Protein AF-A0A7W4DAE4-F1 (afdb_monomer_lite)

Structure (mmCIF, N/CA/C/O backbone):
data_AF-A0A7W4DAE4-F1
#
_entry.id   AF-A0A7W4DAE4-F1
#
loop_
_atom_site.group_PDB
_atom_site.id
_atom_site.type_symbol
_atom_site.label_atom_id
_atom_site.label_alt_id
_atom_site.label_comp_id
_atom_site.label_asym_id
_atom_site.label_entity_id
_atom_site.label_seq_id
_atom_site.pdbx_PDB_ins_code
_atom_site.Cartn_x
_atom_site.Cartn_y
_atom_site.Cartn_z
_atom_site.occupancy
_atom_site.B_iso_or_equiv
_atom_site.auth_seq_id
_atom_site.auth_comp_id
_atom_site.auth_asym_id
_atom_site.auth_atom_id
_atom_site.pdbx_PDB_model_num
ATOM 1 N N . MET A 1 1 ? 36.944 -20.250 -61.551 1.00 47.06 1 MET A N 1
ATOM 2 C CA . MET A 1 1 ? 36.098 -21.279 -60.895 1.00 47.06 1 MET A CA 1
ATOM 3 C C . MET A 1 1 ? 35.314 -20.651 -59.744 1.00 47.06 1 MET A C 1
ATOM 5 O O . MET A 1 1 ? 35.904 -20.304 -58.729 1.00 47.06 1 MET A O 1
ATOM 9 N N . ALA A 1 2 ? 34.005 -20.439 -59.903 1.00 50.53 2 ALA A N 1
ATOM 10 C CA . ALA A 1 2 ? 33.173 -19.799 -58.880 1.00 50.53 2 ALA A CA 1
ATOM 11 C C . ALA A 1 2 ? 32.761 -20.807 -57.788 1.00 50.53 2 ALA A C 1
ATOM 13 O O . ALA A 1 2 ? 32.126 -21.824 -58.073 1.00 50.53 2 ALA A O 1
ATOM 14 N N . LYS A 1 3 ? 33.123 -20.537 -56.526 1.00 61.06 3 LYS A N 1
ATOM 15 C CA . LYS A 1 3 ? 32.770 -21.380 -55.372 1.00 61.06 3 LYS A CA 1
ATOM 16 C C . LYS A 1 3 ? 31.255 -21.314 -55.127 1.00 61.06 3 LYS A C 1
ATOM 18 O O . LYS A 1 3 ? 30.743 -20.312 -54.632 1.00 61.06 3 LYS A O 1
ATOM 23 N N . ARG A 1 4 ? 30.531 -22.389 -55.458 1.00 61.03 4 ARG A N 1
ATOM 24 C CA . ARG A 1 4 ? 29.099 -22.551 -55.149 1.00 61.03 4 ARG A CA 1
ATOM 25 C C . ARG A 1 4 ? 28.896 -22.526 -53.625 1.00 61.03 4 ARG A C 1
ATOM 27 O O . ARG A 1 4 ? 29.273 -23.470 -52.934 1.00 61.03 4 ARG A O 1
ATOM 34 N N . LYS A 1 5 ? 28.303 -21.451 -53.088 1.00 61.56 5 LYS A N 1
ATOM 35 C CA . LYS A 1 5 ? 27.887 -21.371 -51.675 1.00 61.56 5 LYS A CA 1
ATOM 36 C C . LYS A 1 5 ? 26.813 -22.439 -51.423 1.00 61.56 5 LYS A C 1
ATOM 38 O O . LYS A 1 5 ? 25.726 -22.363 -51.993 1.00 61.56 5 LYS A O 1
ATOM 43 N N . LYS A 1 6 ? 27.113 -23.453 -50.602 1.00 63.56 6 LYS A N 1
ATOM 44 C CA . LYS A 1 6 ? 26.134 -24.472 -50.185 1.00 63.56 6 LYS A CA 1
ATOM 45 C C . LYS A 1 6 ? 24.979 -23.768 -49.459 1.00 63.56 6 LYS A C 1
ATOM 47 O O . LYS A 1 6 ? 25.212 -23.084 -48.466 1.00 63.56 6 LYS A O 1
ATOM 52 N N . LYS A 1 7 ? 23.748 -23.911 -49.964 1.00 62.19 7 LYS A N 1
ATOM 53 C CA . LYS A 1 7 ? 22.541 -23.403 -49.292 1.00 62.19 7 LYS A CA 1
ATOM 54 C C . LYS A 1 7 ? 22.422 -24.086 -47.924 1.00 62.19 7 LYS A C 1
ATOM 56 O O . LYS A 1 7 ? 22.601 -25.300 -47.827 1.00 62.19 7 LYS A O 1
ATOM 61 N N . ALA A 1 8 ? 22.174 -23.311 -46.870 1.00 65.06 8 ALA A N 1
ATOM 62 C CA . ALA A 1 8 ? 21.996 -23.847 -45.524 1.00 65.06 8 ALA A CA 1
ATOM 63 C C . ALA A 1 8 ? 20.792 -24.804 -45.510 1.00 65.06 8 ALA A C 1
ATOM 65 O O . ALA A 1 8 ? 19.710 -24.426 -45.956 1.00 65.06 8 ALA A O 1
ATOM 66 N N . LYS A 1 9 ? 20.981 -26.041 -45.029 1.00 65.81 9 LYS A N 1
ATOM 67 C CA . LYS A 1 9 ? 19.879 -26.996 -44.840 1.00 65.81 9 LYS A CA 1
ATOM 68 C C . LYS A 1 9 ? 18.879 -26.396 -43.845 1.00 65.81 9 LYS A C 1
ATOM 70 O O . LYS A 1 9 ? 19.286 -25.921 -42.784 1.00 65.81 9 LYS A O 1
ATOM 75 N N . TYR A 1 10 ? 17.599 -26.393 -44.212 1.00 61.84 10 TYR A N 1
ATOM 76 C CA . TYR A 1 10 ? 16.508 -25.966 -43.340 1.00 61.84 10 TYR A CA 1
ATOM 77 C C . TYR A 1 10 ? 16.517 -26.839 -42.081 1.00 61.84 10 TYR A C 1
ATOM 79 O O . TYR A 1 10 ? 16.450 -28.062 -42.178 1.00 61.84 10 TYR A O 1
ATOM 87 N N . ASN A 1 11 ? 16.691 -26.209 -40.919 1.00 68.50 11 ASN A N 1
ATOM 88 C CA . ASN A 1 11 ? 16.689 -26.886 -39.631 1.00 68.50 11 ASN A CA 1
ATOM 89 C C . ASN A 1 11 ? 15.411 -26.470 -38.887 1.00 68.50 11 ASN A C 1
ATOM 91 O O . ASN A 1 11 ? 15.326 -25.299 -38.504 1.00 68.50 11 ASN A O 1
ATOM 95 N N . PRO A 1 12 ? 14.442 -27.381 -38.691 1.00 60.09 12 PRO A N 1
ATOM 96 C CA . PRO A 1 12 ? 13.177 -27.063 -38.032 1.00 60.09 12 PRO A CA 1
ATOM 97 C C . PRO A 1 12 ? 13.352 -26.656 -36.558 1.00 60.09 12 PRO A C 1
ATOM 99 O O . PRO A 1 12 ? 12.504 -25.956 -36.018 1.00 60.09 12 PRO A O 1
ATOM 102 N N . ASP A 1 13 ? 14.474 -27.009 -35.919 1.00 58.34 13 ASP A N 1
ATOM 103 C CA . ASP A 1 13 ? 14.783 -26.615 -34.536 1.00 58.34 13 ASP A CA 1
ATOM 104 C C . ASP A 1 13 ? 15.429 -25.223 -34.415 1.00 58.34 13 ASP A C 1
ATOM 106 O O . ASP A 1 13 ? 15.665 -24.727 -33.308 1.00 58.34 13 ASP A O 1
ATOM 110 N N . LYS A 1 14 ? 15.758 -24.569 -35.534 1.00 64.56 14 LYS A N 1
ATOM 111 C CA . LYS A 1 14 ? 16.410 -23.258 -35.522 1.00 64.56 14 LYS A CA 1
ATOM 112 C C . LYS A 1 14 ? 15.347 -22.168 -35.593 1.00 64.56 14 LYS A C 1
ATOM 114 O O . LYS A 1 14 ? 14.716 -21.984 -36.628 1.00 64.56 14 LYS A O 1
ATOM 119 N N . ALA A 1 15 ? 15.180 -21.419 -34.504 1.00 62.16 15 ALA A N 1
ATOM 120 C CA . ALA A 1 15 ? 14.221 -20.321 -34.450 1.00 62.16 15 ALA A CA 1
ATOM 121 C C . ALA A 1 15 ? 14.413 -19.347 -35.627 1.00 62.16 15 ALA A C 1
ATOM 123 O O . ALA A 1 15 ? 15.517 -18.846 -35.861 1.00 62.16 15 ALA A O 1
ATOM 124 N N . MET A 1 16 ? 13.327 -19.105 -36.368 1.00 60.34 16 MET A N 1
ATOM 125 C CA . MET A 1 16 ? 13.344 -18.324 -37.611 1.00 60.34 16 MET A CA 1
ATOM 126 C C . MET A 1 16 ? 13.684 -16.846 -37.384 1.00 60.34 16 MET A C 1
ATOM 128 O O . MET A 1 16 ? 14.243 -16.209 -38.273 1.00 60.34 16 MET A O 1
ATOM 132 N N . PHE A 1 17 ? 13.427 -16.314 -36.186 1.00 58.84 17 PHE A N 1
ATOM 133 C CA . PHE A 1 17 ? 13.687 -14.918 -35.844 1.00 58.84 17 PHE A CA 1
ATOM 134 C C . PHE A 1 17 ? 14.566 -14.829 -34.601 1.00 58.84 17 PHE A C 1
ATOM 136 O O . PHE A 1 17 ? 14.161 -15.224 -33.512 1.00 58.84 17 PHE A O 1
ATOM 143 N N . LYS A 1 18 ? 15.779 -14.286 -34.763 1.00 57.59 18 LYS A N 1
ATOM 144 C CA . LYS A 1 18 ? 16.733 -14.077 -33.659 1.00 57.59 18 LYS A CA 1
ATOM 145 C C . LYS A 1 18 ? 16.270 -13.029 -32.635 1.00 57.59 18 LYS A C 1
ATOM 147 O O . LYS A 1 18 ? 16.866 -12.949 -31.570 1.00 57.59 18 LYS A O 1
ATOM 152 N N . SER A 1 19 ? 15.275 -12.208 -32.974 1.00 58.41 19 SER A N 1
ATOM 153 C CA . SER A 1 19 ? 14.893 -10.997 -32.234 1.00 58.41 19 SER A CA 1
ATOM 154 C C . SER A 1 19 ? 13.448 -10.984 -31.727 1.00 58.41 19 SER A C 1
ATOM 156 O O . SER A 1 19 ? 13.020 -9.980 -31.167 1.00 58.41 19 SER A O 1
ATOM 158 N N . SER A 1 20 ? 12.679 -12.060 -31.917 1.00 57.31 20 SER A N 1
ATOM 159 C CA . SER A 1 20 ? 11.326 -12.140 -31.359 1.00 57.31 20 SER A CA 1
ATOM 160 C C . SER A 1 20 ? 11.395 -12.606 -29.908 1.00 57.31 20 SER A C 1
ATOM 162 O O . SER A 1 20 ? 11.925 -13.674 -29.623 1.00 57.31 20 SER A O 1
ATOM 164 N N . ILE A 1 21 ? 10.822 -11.811 -29.003 1.00 54.91 21 ILE A N 1
ATOM 165 C CA . ILE A 1 21 ? 10.705 -12.107 -27.564 1.00 54.91 21 ILE A CA 1
ATOM 166 C C . ILE A 1 21 ? 9.889 -13.395 -27.330 1.00 54.91 21 ILE A C 1
ATOM 168 O O . ILE A 1 21 ? 10.075 -14.081 -26.329 1.00 54.91 21 ILE A O 1
ATOM 172 N N . TYR A 1 22 ? 9.025 -13.752 -28.284 1.00 55.62 22 TYR A N 1
ATOM 173 C CA . TYR A 1 22 ? 8.152 -14.927 -28.236 1.00 55.62 22 TYR A CA 1
ATOM 174 C C . TYR A 1 22 ? 8.670 -16.113 -29.060 1.00 55.62 22 TYR A C 1
ATOM 176 O O . TYR A 1 22 ? 8.020 -17.155 -29.113 1.00 55.62 22 TYR A O 1
ATOM 184 N N . ALA A 1 23 ? 9.830 -15.983 -29.709 1.00 59.03 23 ALA A N 1
ATOM 185 C CA . ALA A 1 23 ? 10.478 -17.085 -30.404 1.00 59.03 23 ALA A CA 1
ATOM 186 C C . ALA A 1 23 ? 11.713 -17.530 -29.611 1.00 59.03 23 ALA A C 1
ATOM 188 O O . ALA A 1 23 ? 12.554 -16.700 -29.296 1.00 59.03 23 ALA A O 1
ATOM 189 N N . VAL A 1 24 ? 11.838 -18.841 -29.360 1.00 53.88 24 VAL A N 1
ATOM 190 C CA . VAL A 1 24 ? 13.066 -19.634 -29.089 1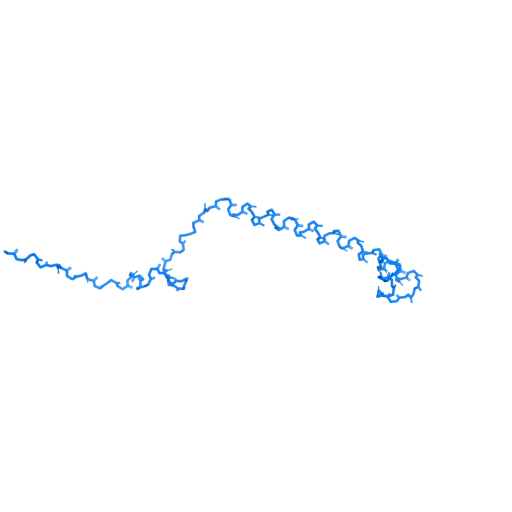.00 53.88 24 VAL A CA 1
ATOM 191 C C . VAL A 1 24 ? 12.915 -20.576 -27.879 1.00 53.88 24 VAL A C 1
ATOM 193 O O . VAL A 1 24 ? 12.648 -20.182 -26.748 1.00 53.88 24 VAL A O 1
ATOM 196 N N . LYS A 1 25 ? 13.189 -21.856 -28.165 1.00 55.09 25 LYS A N 1
ATOM 197 C CA . LYS A 1 25 ? 13.404 -22.998 -27.265 1.00 55.09 25 LYS A CA 1
ATOM 198 C C . LYS A 1 25 ? 14.578 -22.721 -26.310 1.00 55.09 25 LYS A C 1
ATOM 200 O O . LYS A 1 25 ? 15.714 -22.581 -26.754 1.00 55.09 25 LYS A O 1
ATOM 205 N N . GLY A 1 26 ? 14.300 -22.701 -25.006 1.00 52.19 26 GLY A N 1
ATOM 206 C CA . GLY A 1 26 ? 15.310 -22.667 -23.944 1.00 52.19 26 GLY A CA 1
ATOM 207 C C . GLY A 1 26 ? 15.754 -21.256 -23.563 1.00 52.19 26 GLY A C 1
ATOM 208 O O . GLY A 1 26 ? 16.730 -20.726 -24.089 1.00 52.19 26 GLY A O 1
ATOM 209 N N . VAL A 1 27 ? 15.053 -20.673 -22.590 1.00 51.69 27 VAL A N 1
ATOM 210 C CA . VAL A 1 27 ? 15.409 -19.409 -21.940 1.00 51.69 27 VAL A CA 1
ATOM 211 C C . VAL A 1 27 ? 16.817 -19.523 -21.349 1.00 51.69 27 VAL A C 1
ATOM 213 O O . VAL A 1 27 ? 17.005 -20.045 -20.250 1.00 51.69 27 VAL A O 1
ATOM 216 N N . ARG A 1 28 ? 17.834 -19.003 -22.042 1.00 57.12 28 ARG A N 1
ATOM 217 C CA . ARG A 1 28 ? 19.081 -18.629 -21.371 1.00 57.12 28 ARG A CA 1
ATOM 218 C C . ARG A 1 28 ? 18.761 -17.397 -20.536 1.00 57.12 28 ARG A C 1
ATOM 220 O O . ARG A 1 28 ? 18.805 -16.279 -21.042 1.00 57.12 28 ARG A O 1
ATOM 227 N N . LYS A 1 29 ? 18.398 -17.606 -19.264 1.00 58.62 29 LYS A N 1
ATOM 228 C CA . LYS A 1 29 ? 18.392 -16.535 -18.263 1.00 58.62 29 LYS A CA 1
ATOM 229 C C . LYS A 1 29 ? 19.790 -15.922 -18.281 1.00 58.62 29 LYS A C 1
ATOM 231 O O . LYS A 1 29 ? 20.739 -16.545 -17.810 1.00 58.62 29 LYS A O 1
ATOM 236 N N . SER A 1 30 ? 19.929 -14.732 -18.858 1.00 56.41 30 SER A N 1
ATOM 237 C CA . SER A 1 30 ? 21.123 -13.924 -18.645 1.00 56.41 30 SER A CA 1
ATOM 238 C C . SER A 1 30 ? 21.095 -13.516 -17.177 1.00 56.41 30 SER A C 1
ATOM 240 O O . SER A 1 30 ? 20.323 -12.649 -16.771 1.00 56.41 30 SER A O 1
ATOM 242 N N . ALA A 1 31 ? 21.842 -14.246 -16.353 1.00 56.38 31 ALA A N 1
ATOM 243 C CA . ALA A 1 31 ? 21.961 -14.000 -14.928 1.00 56.38 31 ALA A CA 1
ATOM 244 C C . ALA A 1 31 ? 22.875 -12.792 -14.698 1.00 56.38 31 ALA A C 1
ATOM 246 O O . ALA A 1 31 ? 23.990 -12.936 -14.197 1.00 56.38 31 ALA A O 1
ATOM 247 N N . ASP A 1 32 ? 22.415 -11.592 -15.055 1.00 60.97 32 ASP A N 1
ATOM 248 C CA . ASP A 1 32 ? 23.051 -10.391 -14.530 1.00 60.97 32 ASP A CA 1
ATOM 249 C C . ASP A 1 32 ? 22.637 -10.253 -13.060 1.00 60.97 32 ASP A C 1
ATOM 251 O O . ASP A 1 32 ? 21.569 -9.736 -12.722 1.00 60.97 32 ASP A O 1
ATOM 255 N N . LYS A 1 33 ? 23.473 -10.789 -12.162 1.00 60.66 33 LYS A N 1
ATOM 256 C CA . LYS A 1 33 ? 23.262 -10.762 -10.703 1.00 60.66 33 LYS A CA 1
ATOM 257 C C . LYS A 1 33 ? 22.967 -9.343 -10.194 1.00 60.66 33 LYS A C 1
ATOM 259 O O . LYS A 1 33 ? 22.265 -9.189 -9.195 1.00 60.66 33 LYS A O 1
ATOM 264 N N . LYS A 1 34 ? 23.449 -8.308 -10.895 1.00 60.97 34 LYS A N 1
ATOM 265 C CA . LYS A 1 34 ? 23.210 -6.899 -10.555 1.00 60.97 34 LYS A CA 1
ATOM 266 C C . LYS A 1 34 ? 21.771 -6.458 -10.839 1.00 60.97 34 LYS A C 1
ATOM 268 O O . LYS A 1 34 ? 21.232 -5.663 -10.073 1.00 60.97 34 LYS A O 1
ATOM 273 N N . ALA A 1 35 ? 21.128 -6.990 -11.881 1.00 61.22 35 ALA A N 1
ATOM 274 C CA . ALA A 1 35 ? 19.731 -6.684 -12.194 1.00 61.22 35 ALA A CA 1
ATOM 275 C C . ALA A 1 35 ? 18.782 -7.231 -11.113 1.00 61.22 35 ALA A C 1
ATOM 277 O O . ALA A 1 35 ? 17.903 -6.512 -10.643 1.00 61.22 35 ALA A O 1
ATOM 278 N N . GLY A 1 36 ? 19.026 -8.459 -10.639 1.00 61.19 36 GLY A N 1
ATOM 279 C CA . GLY A 1 36 ? 18.260 -9.054 -9.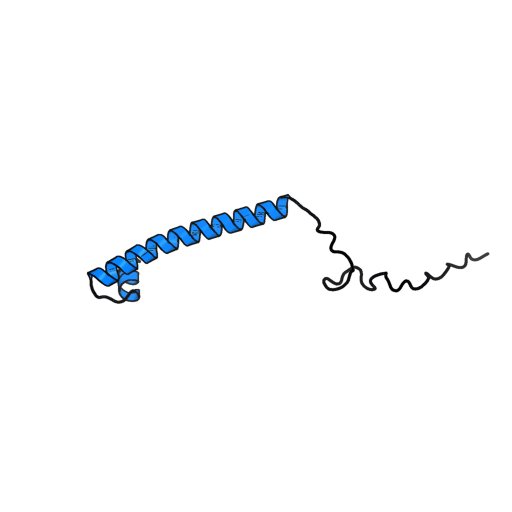537 1.00 61.19 36 GLY A CA 1
ATOM 280 C C . GLY A 1 36 ? 18.436 -8.322 -8.200 1.00 61.19 36 GLY A C 1
ATOM 281 O O . GLY A 1 36 ? 17.483 -8.210 -7.436 1.00 61.19 36 GLY A O 1
ATOM 282 N N . LEU A 1 37 ? 19.629 -7.779 -7.926 1.00 61.44 37 LEU A N 1
ATOM 283 C CA . LEU A 1 37 ? 19.877 -6.973 -6.725 1.00 61.44 37 LEU A CA 1
ATOM 284 C C . LEU A 1 37 ? 19.119 -5.633 -6.773 1.00 61.44 37 LEU A C 1
ATOM 286 O O . LEU A 1 37 ? 18.505 -5.242 -5.786 1.00 61.44 37 LEU A O 1
ATOM 290 N N . ARG A 1 38 ? 19.120 -4.950 -7.927 1.00 62.31 38 ARG A N 1
ATOM 291 C CA . ARG A 1 38 ? 18.409 -3.672 -8.116 1.00 62.31 38 ARG A CA 1
ATOM 292 C C . ARG A 1 38 ? 16.896 -3.812 -7.941 1.00 62.31 38 ARG A C 1
ATOM 294 O O . ARG A 1 38 ? 16.295 -2.961 -7.297 1.00 62.31 38 ARG A O 1
ATOM 301 N N . LEU A 1 39 ? 16.306 -4.890 -8.463 1.00 61.75 39 LEU A N 1
ATOM 302 C CA . LEU A 1 39 ? 14.883 -5.204 -8.277 1.00 61.75 39 LEU A CA 1
ATOM 303 C C . LEU A 1 39 ? 14.533 -5.389 -6.794 1.00 61.75 39 LEU A C 1
ATOM 305 O O . LEU A 1 39 ? 13.619 -4.736 -6.309 1.00 61.75 39 LEU A O 1
ATOM 309 N N . LYS A 1 40 ? 15.328 -6.164 -6.046 1.00 63.53 40 LYS A N 1
ATOM 310 C CA . LYS A 1 40 ? 15.115 -6.366 -4.600 1.00 63.53 40 LYS A CA 1
ATOM 311 C C . LYS A 1 40 ? 15.250 -5.081 -3.780 1.00 63.53 40 LYS A C 1
ATOM 313 O O . LYS A 1 40 ? 14.487 -4.860 -2.847 1.00 63.53 40 LYS A O 1
ATOM 318 N N . VAL A 1 41 ? 16.215 -4.222 -4.118 1.00 63.88 41 VAL A N 1
ATOM 319 C CA . VAL A 1 41 ? 16.380 -2.920 -3.447 1.00 63.88 41 VAL A CA 1
ATOM 320 C C . VAL A 1 41 ? 15.197 -1.995 -3.756 1.00 63.88 41 VAL A C 1
ATOM 322 O O . VAL A 1 41 ? 14.694 -1.328 -2.855 1.00 63.88 41 VAL A O 1
ATOM 325 N N . ALA A 1 42 ? 14.707 -1.984 -4.999 1.00 64.94 42 ALA A N 1
ATOM 326 C CA . ALA 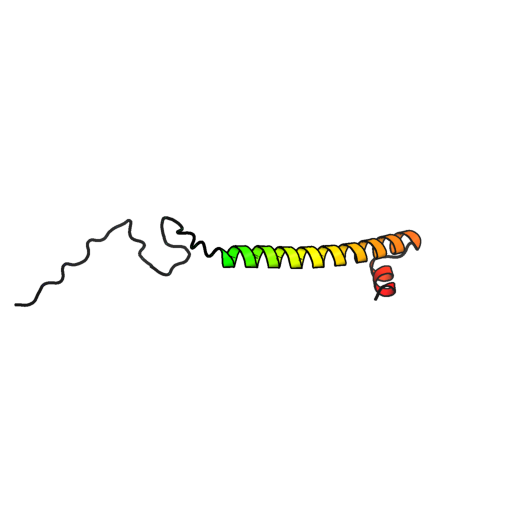A 1 42 ? 13.521 -1.215 -5.373 1.00 64.94 42 ALA A CA 1
ATOM 327 C C . ALA A 1 42 ? 12.254 -1.714 -4.653 1.00 64.94 42 ALA A C 1
ATOM 32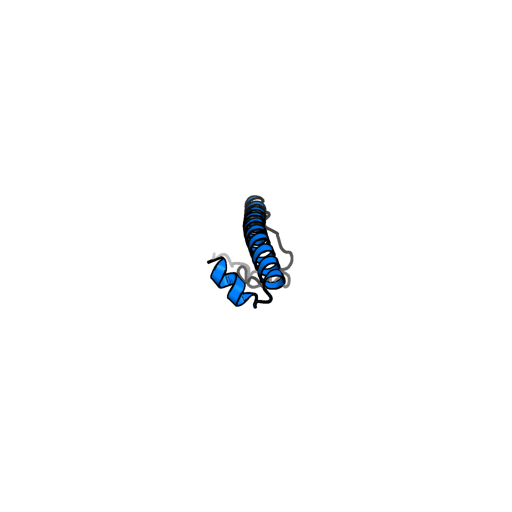9 O O . ALA A 1 42 ? 11.492 -0.902 -4.130 1.00 64.94 42 ALA A O 1
ATOM 330 N N . GLU A 1 43 ? 12.068 -3.033 -4.557 1.00 66.56 43 GLU A N 1
ATOM 331 C CA . GLU A 1 43 ? 10.992 -3.657 -3.774 1.00 66.56 43 GLU A CA 1
ATOM 332 C C . GLU A 1 43 ? 11.084 -3.282 -2.287 1.00 66.56 43 GLU A C 1
ATOM 334 O O . GLU A 1 43 ? 10.075 -2.934 -1.672 1.00 66.56 43 GLU A O 1
ATOM 339 N N . SER A 1 44 ? 12.294 -3.263 -1.717 1.00 76.62 44 SER A N 1
ATOM 340 C CA . SER A 1 44 ? 12.524 -2.851 -0.328 1.00 76.62 44 SER A CA 1
ATOM 341 C C . SER A 1 44 ? 12.156 -1.384 -0.089 1.00 76.62 44 SER A C 1
ATOM 343 O O . SER A 1 44 ? 11.479 -1.073 0.889 1.00 76.62 44 SER A O 1
ATOM 345 N N . ASN A 1 45 ? 12.546 -0.477 -0.988 1.00 76.00 45 ASN A N 1
ATOM 346 C CA . ASN A 1 45 ? 12.222 0.947 -0.859 1.00 76.00 45 ASN A CA 1
ATOM 347 C C . ASN A 1 45 ? 10.713 1.205 -0.982 1.00 76.00 45 ASN A C 1
ATOM 349 O O . ASN A 1 45 ? 10.152 1.990 -0.217 1.00 76.00 45 ASN A O 1
ATOM 353 N N . ALA A 1 46 ? 10.042 0.520 -1.913 1.00 78.44 46 ALA A N 1
ATOM 354 C CA . ALA A 1 46 ? 8.590 0.594 -2.047 1.00 78.44 46 ALA A CA 1
ATOM 355 C C . ALA A 1 46 ? 7.879 0.045 -0.798 1.00 78.44 46 ALA A C 1
ATOM 357 O O . ALA A 1 46 ? 6.917 0.649 -0.327 1.00 78.44 46 ALA A O 1
ATOM 358 N N . SER A 1 47 ? 8.388 -1.052 -0.228 1.00 73.38 47 SER A N 1
ATOM 359 C CA . SER A 1 47 ? 7.880 -1.641 1.014 1.00 73.38 47 SER A CA 1
ATOM 360 C C . SER A 1 47 ? 8.010 -0.680 2.200 1.00 73.38 47 SER A C 1
ATOM 362 O O . SER A 1 47 ? 7.035 -0.444 2.912 1.00 73.38 47 SER A O 1
ATOM 364 N N . MET A 1 48 ? 9.165 -0.026 2.362 1.00 81.00 48 MET A N 1
ATOM 365 C CA . MET A 1 48 ? 9.354 0.990 3.405 1.00 81.00 48 MET A CA 1
ATOM 366 C C . MET A 1 48 ? 8.386 2.169 3.240 1.00 81.00 48 MET A C 1
ATOM 368 O O . MET A 1 48 ? 7.744 2.583 4.205 1.00 81.00 48 MET A O 1
ATOM 372 N N . ALA A 1 49 ? 8.218 2.677 2.016 1.00 85.25 49 ALA A N 1
ATOM 373 C CA . ALA A 1 49 ? 7.266 3.752 1.740 1.00 85.25 49 ALA A CA 1
ATOM 374 C C . ALA A 1 49 ? 5.808 3.333 2.016 1.00 85.25 49 ALA A C 1
ATOM 376 O O . ALA A 1 49 ? 5.014 4.141 2.501 1.00 85.25 49 ALA A O 1
ATOM 377 N N . ALA A 1 50 ? 5.450 2.078 1.734 1.00 81.56 50 ALA A N 1
ATOM 378 C CA . ALA A 1 50 ? 4.134 1.529 2.043 1.00 81.56 50 ALA A CA 1
ATOM 379 C C . ALA A 1 50 ? 3.903 1.407 3.558 1.00 81.56 50 ALA A C 1
ATOM 381 O O . ALA A 1 50 ? 2.827 1.772 4.030 1.00 81.56 50 ALA A O 1
ATOM 382 N N . MET A 1 51 ? 4.910 0.977 4.327 1.00 83.88 51 MET A N 1
ATOM 383 C CA . MET A 1 51 ? 4.818 0.914 5.791 1.00 83.88 51 MET A CA 1
ATOM 384 C C . MET A 1 51 ? 4.590 2.295 6.410 1.00 83.88 51 MET A C 1
ATOM 386 O O . MET A 1 51 ? 3.710 2.447 7.255 1.00 83.88 51 MET A O 1
ATOM 390 N N . GLU A 1 52 ? 5.333 3.314 5.973 1.00 86.56 52 GLU A N 1
ATOM 391 C CA . GLU A 1 52 ? 5.167 4.682 6.483 1.00 86.56 52 GLU A CA 1
ATOM 392 C C . GLU A 1 52 ? 3.779 5.255 6.160 1.00 86.56 52 GLU A C 1
ATOM 394 O O . GLU A 1 52 ? 3.154 5.900 7.005 1.00 86.56 52 GLU A O 1
ATOM 399 N N . ARG A 1 53 ? 3.237 4.964 4.970 1.00 86.44 53 ARG A N 1
ATOM 400 C CA . ARG A 1 53 ? 1.848 5.315 4.625 1.00 86.44 53 ARG A CA 1
AT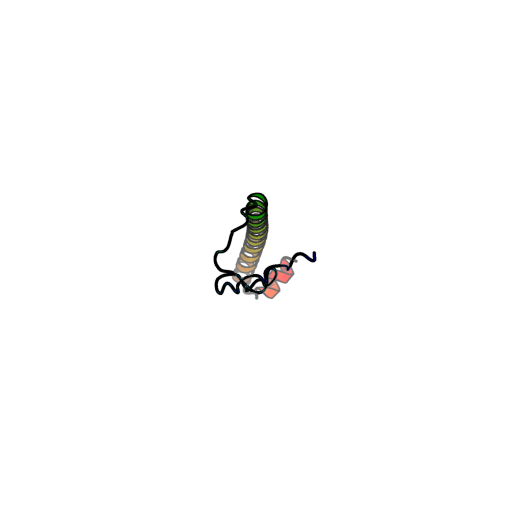OM 401 C C . ARG A 1 53 ? 0.838 4.566 5.497 1.00 86.44 53 ARG A C 1
ATOM 403 O O . ARG A 1 53 ? -0.111 5.181 5.971 1.00 86.44 53 ARG A O 1
ATOM 410 N N . GLY A 1 54 ? 1.064 3.277 5.752 1.00 84.44 54 GLY A N 1
ATOM 411 C CA . GLY A 1 54 ? 0.209 2.458 6.613 1.00 84.44 54 GLY A CA 1
ATOM 412 C C . GLY A 1 54 ? 0.132 2.985 8.048 1.00 84.44 54 GLY A C 1
ATOM 413 O O . GLY A 1 54 ? -0.961 3.088 8.598 1.00 84.44 54 GLY A O 1
ATOM 414 N N . LYS A 1 55 ? 1.262 3.414 8.628 1.00 90.19 55 LYS A N 1
ATOM 415 C CA . LYS A 1 55 ? 1.290 4.041 9.963 1.00 90.19 55 LYS A CA 1
ATOM 416 C C . LYS A 1 55 ? 0.432 5.307 10.024 1.00 90.19 55 LYS A C 1
ATOM 418 O O . LYS A 1 55 ? -0.330 5.477 10.969 1.00 90.19 55 LYS A O 1
ATOM 423 N N . LYS A 1 56 ? 0.524 6.178 9.011 1.00 89.62 56 LYS A N 1
ATOM 424 C CA . LYS A 1 56 ? -0.294 7.402 8.941 1.00 89.62 56 LYS A CA 1
ATOM 425 C C . LYS A 1 56 ? -1.784 7.081 8.822 1.00 89.62 56 LYS A C 1
ATOM 427 O O . LYS A 1 56 ? -2.583 7.676 9.535 1.00 89.62 56 LYS A O 1
ATOM 432 N N . MET A 1 57 ? -2.147 6.112 7.980 1.00 88.81 57 MET A N 1
ATOM 433 C CA . MET A 1 57 ? -3.542 5.678 7.835 1.00 88.81 57 MET A CA 1
ATOM 434 C C . MET A 1 57 ? -4.104 5.095 9.134 1.00 88.81 57 MET A C 1
ATOM 436 O O . MET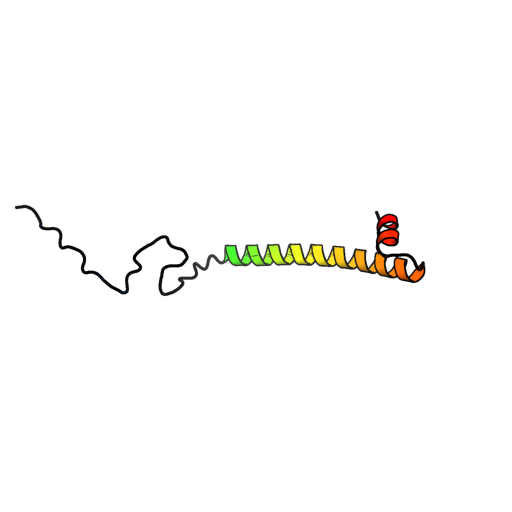 A 1 57 ? -5.228 5.420 9.494 1.00 88.81 57 MET A O 1
ATOM 440 N N . ALA A 1 58 ? -3.313 4.326 9.887 1.00 90.94 58 ALA A N 1
ATOM 441 C CA . ALA A 1 58 ? -3.742 3.792 11.179 1.00 90.94 58 ALA A CA 1
ATOM 442 C C . ALA A 1 58 ? -4.071 4.900 12.201 1.00 90.94 58 ALA A C 1
ATOM 444 O O . ALA A 1 58 ? -5.046 4.783 12.940 1.00 90.94 58 ALA A O 1
ATOM 445 N N . LEU A 1 59 ? -3.298 5.994 12.222 1.00 91.50 59 LEU A N 1
ATOM 446 C CA . LEU A 1 59 ? -3.579 7.154 13.081 1.00 91.50 59 LEU A CA 1
ATOM 447 C C . LEU A 1 59 ? -4.864 7.878 12.663 1.00 91.50 59 LEU A C 1
ATOM 449 O O . LEU A 1 59 ? -5.679 8.235 13.510 1.00 91.50 59 LEU A O 1
ATOM 453 N N . ILE A 1 60 ? -5.063 8.051 11.356 1.00 90.50 60 ILE A N 1
ATOM 454 C CA . ILE A 1 60 ? -6.270 8.665 10.794 1.00 90.50 60 ILE A CA 1
ATOM 455 C C . ILE A 1 60 ? -7.505 7.818 11.128 1.00 90.50 60 ILE A C 1
ATOM 457 O O . ILE A 1 60 ? -8.539 8.358 11.513 1.00 90.50 60 ILE A O 1
ATOM 461 N N . GLU A 1 61 ? -7.405 6.493 11.021 1.00 89.56 61 GLU A N 1
ATOM 462 C CA . GLU A 1 61 ? -8.485 5.572 11.385 1.00 89.56 61 GLU A CA 1
ATOM 463 C C . GLU A 1 61 ? -8.801 5.600 12.883 1.00 89.56 61 GLU A C 1
ATOM 465 O O . GLU A 1 61 ? -9.973 5.537 13.258 1.00 89.56 61 GLU A O 1
ATOM 470 N N . ALA A 1 62 ? -7.781 5.700 13.741 1.00 92.62 62 ALA A N 1
ATOM 471 C CA . ALA A 1 62 ? -7.974 5.840 15.181 1.00 92.62 62 ALA A CA 1
ATOM 472 C C . ALA A 1 62 ? -8.723 7.140 15.510 1.00 92.62 62 ALA A C 1
ATOM 474 O O . ALA A 1 62 ? -9.767 7.097 16.157 1.00 92.62 62 ALA A O 1
ATOM 475 N N . TYR A 1 63 ? -8.269 8.268 14.961 1.00 92.50 63 TYR A N 1
ATOM 476 C CA . TYR A 1 63 ? -8.922 9.568 15.127 1.00 92.50 63 TYR A CA 1
ATOM 477 C C . TYR A 1 63 ? -10.368 9.568 14.606 1.00 92.50 63 TYR A C 1
ATOM 479 O O . TYR A 1 63 ? -11.278 10.071 15.263 1.00 92.50 63 TYR A O 1
ATOM 487 N N . ALA A 1 64 ? -10.606 8.959 13.439 1.00 92.56 64 ALA A N 1
ATOM 488 C CA . ALA A 1 64 ? -11.944 8.832 12.870 1.00 92.56 64 ALA A CA 1
ATOM 489 C C . ALA A 1 64 ? -12.900 8.080 13.811 1.00 92.56 64 ALA A C 1
ATOM 491 O O . ALA A 1 64 ? -14.045 8.497 13.993 1.00 92.56 64 ALA A O 1
ATOM 492 N N . LYS A 1 65 ? -12.421 7.004 14.452 1.00 92.31 65 LYS A N 1
ATOM 493 C CA . LYS A 1 65 ? -13.200 6.230 15.431 1.00 92.31 65 LYS A CA 1
ATOM 494 C C . LYS A 1 65 ? -13.464 7.007 16.717 1.00 92.31 65 LYS A C 1
ATOM 496 O O . LYS A 1 65 ? -14.587 6.963 17.207 1.00 92.31 65 LYS A O 1
ATOM 501 N N . GLU A 1 66 ? -12.464 7.706 17.249 1.00 92.56 66 GLU A N 1
ATOM 502 C CA . GLU A 1 66 ? -12.593 8.474 18.496 1.00 92.56 66 GLU A CA 1
ATOM 503 C C . GLU A 1 66 ? -13.583 9.635 18.363 1.00 92.56 66 GLU A C 1
ATOM 505 O O . GLU A 1 66 ? -14.381 9.880 19.266 1.00 92.56 66 GLU A O 1
ATOM 510 N N . HIS A 1 67 ? -13.571 10.319 17.219 1.00 91.50 67 HIS A N 1
ATOM 511 C CA . HIS A 1 67 ? -14.400 11.502 16.990 1.00 91.50 67 HIS A CA 1
ATOM 512 C C . HIS A 1 67 ? -15.696 11.221 16.219 1.00 91.50 67 HIS A C 1
ATOM 514 O O . HIS A 1 67 ? -16.470 12.145 15.973 1.00 91.50 67 HIS A O 1
ATOM 520 N N . GLY A 1 68 ? -15.950 9.967 15.828 1.00 93.06 68 GLY A N 1
ATOM 521 C CA . GLY A 1 68 ? -17.138 9.595 15.052 1.00 93.06 68 GLY A CA 1
ATOM 522 C C . GLY A 1 68 ? -17.217 10.290 13.688 1.00 93.06 68 GLY A C 1
ATOM 523 O O . GLY A 1 68 ? -18.308 10.512 13.165 1.00 93.06 68 GLY A O 1
ATOM 524 N N . VAL A 1 69 ? -16.068 10.665 13.124 1.00 92.12 69 VAL A N 1
ATOM 525 C CA . VAL A 1 69 ? -15.962 11.353 11.833 1.00 92.12 69 VAL A CA 1
ATOM 526 C C . VAL A 1 69 ? -15.559 10.380 10.736 1.00 92.12 69 VAL A C 1
ATOM 528 O O . VAL A 1 69 ? -15.030 9.296 10.976 1.00 92.12 69 VAL A O 1
ATOM 531 N N . THR A 1 70 ? -15.803 10.767 9.490 1.00 92.56 70 THR A N 1
ATOM 532 C CA . THR A 1 70 ? -15.368 9.964 8.344 1.00 92.56 70 THR A CA 1
ATOM 533 C C . THR A 1 70 ? -13.845 9.983 8.207 1.00 92.56 70 THR A C 1
ATOM 535 O O . THR A 1 70 ? -13.184 10.960 8.561 1.00 92.56 70 THR A O 1
ATOM 538 N N . ILE A 1 71 ? -13.275 8.921 7.627 1.00 87.56 71 ILE A N 1
ATOM 539 C CA . ILE A 1 71 ? -11.828 8.831 7.367 1.00 87.56 71 ILE A CA 1
ATOM 540 C C . ILE A 1 71 ? -11.349 10.022 6.525 1.00 87.56 71 ILE A C 1
ATOM 542 O O . ILE A 1 71 ? -10.268 10.541 6.767 1.00 87.56 71 ILE A O 1
ATOM 546 N N . THR A 1 72 ? -12.153 10.512 5.576 1.00 89.75 72 THR A N 1
ATOM 547 C CA . THR A 1 72 ? -11.803 11.677 4.748 1.00 89.75 72 THR A CA 1
ATOM 548 C C . THR A 1 72 ? -11.759 12.979 5.549 1.00 89.75 72 THR A C 1
ATOM 550 O O . THR A 1 72 ? -10.858 13.786 5.340 1.00 89.75 72 THR A O 1
ATOM 553 N N . GLN A 1 73 ? -12.677 13.179 6.499 1.00 89.06 73 GLN A N 1
ATOM 554 C CA . GLN A 1 73 ? -12.632 14.316 7.427 1.00 89.06 73 GLN A CA 1
ATOM 555 C C . GLN A 1 73 ? -11.425 14.224 8.364 1.00 89.06 73 GLN A C 1
ATOM 557 O O . GLN A 1 73 ? -10.736 15.219 8.573 1.00 89.06 73 GLN A O 1
ATOM 562 N N . ALA A 1 74 ? -11.124 13.024 8.865 1.00 89.06 74 ALA A N 1
ATOM 563 C CA . ALA A 1 74 ? -9.916 12.773 9.639 1.00 89.06 74 ALA A CA 1
ATOM 564 C C . ALA A 1 74 ? -8.656 13.074 8.811 1.00 89.06 74 ALA A C 1
ATOM 566 O O . ALA A 1 74 ? -7.766 13.760 9.294 1.00 89.06 74 ALA A O 1
ATOM 567 N N . MET A 1 75 ? -8.596 12.657 7.540 1.00 87.81 75 MET A N 1
ATOM 568 C CA . MET A 1 75 ? -7.470 12.962 6.646 1.00 87.81 75 MET A CA 1
ATOM 569 C C . MET A 1 75 ? -7.211 14.465 6.529 1.00 87.81 75 MET A C 1
ATOM 571 O O . MET A 1 75 ? -6.057 14.863 6.620 1.00 87.81 75 MET A O 1
ATOM 575 N N . ILE A 1 76 ? -8.255 15.289 6.376 1.00 89.19 76 ILE A N 1
ATOM 576 C CA . ILE A 1 76 ? -8.122 16.756 6.285 1.00 89.19 76 ILE A CA 1
ATOM 577 C C . ILE A 1 76 ? -7.484 17.338 7.553 1.00 89.19 76 ILE A C 1
ATOM 579 O O . ILE A 1 76 ? -6.723 18.290 7.465 1.00 89.19 76 ILE A O 1
ATOM 583 N N . HIS A 1 77 ? -7.752 16.756 8.722 1.00 84.00 77 HIS A N 1
ATOM 584 C CA . HIS A 1 77 ? -7.167 17.203 9.987 1.00 84.00 77 HIS A CA 1
ATOM 585 C C . HIS A 1 77 ? -5.670 16.850 10.121 1.00 84.00 77 HIS A C 1
ATOM 587 O O . HIS A 1 77 ? -4.954 17.463 10.911 1.00 84.00 77 HIS A O 1
ATOM 593 N N . PHE A 1 78 ? -5.188 15.851 9.377 1.00 78.00 78 PHE A N 1
ATOM 594 C CA . PHE A 1 78 ? -3.780 15.429 9.363 1.00 78.00 78 PHE A CA 1
ATOM 595 C C . PHE A 1 78 ? -3.000 15.928 8.131 1.00 78.00 78 PHE A C 1
ATOM 597 O O . PHE A 1 78 ? -1.823 15.577 7.987 1.00 78.00 78 PHE A O 1
ATOM 604 N N . MET A 1 79 ? -3.640 16.699 7.243 1.00 73.19 79 MET A N 1
ATOM 605 C CA . MET A 1 79 ? -3.002 17.416 6.128 1.00 73.19 79 MET A CA 1
ATOM 606 C C . MET A 1 79 ? -2.475 18.772 6.587 1.00 73.19 79 MET A C 1
ATOM 608 O O . MET A 1 79 ? -1.358 19.114 6.140 1.00 73.19 79 MET A O 1
#

Organism: NCBI:txid2759165

Foldseek 3Di:
DDDPDPDDPDDPQDWPDPPDPPTHDDDPPPPPVVVVVVVVVVVVVVVVVVVVVVVVLVVLVVVCVVVVHDSVVSVVVVD

Radius of gyration: 29.29 Å; chains: 1; bounding box: 53×44×79 Å

pLDDT: mean 72.03, std 14.43, range [47.06, 93.06]

Sequence (79 aa):
MAKRKKKAKYNPDKAMFKSSIYAVKGVRKSADKKAGLRLKVAESNASMAAMERGKKMALIEAYAKEHGVTITQAMIHFM

Secondary structure (DSSP, 8-state):
-----PPPPP-TTS-S-TT-TT--SS------HHHHHHHHHHHHHHHHHHHHHHHHHHHHHHHHHHHT--HHHHHHHT-